Protein AF-A0A7Y2CSC8-F1 (afdb_monomer_lite)

Foldseek 3Di:
DDDDDDDDDDDDDDDDDDDDPDDPPQDFDKDKDFDADPPPRQTDFQDKDWDWDQDVNDTDIDIDTAHPRRIDIDTDRPQPDLDDDPPVDPPQWAKDDWPPAQDEWPPEETDIDIGHVPRPPPQKDKWKAFSVRHTDDLQVADAFHKMWIWIDHPPDIHDIDIYGYDDDHGYHD

Radius of gyration: 23.49 Å; chains: 1; bounding box: 54×59×57 Å

Sequence (173 aa):
MTRTVVRAASYFILLIALAIPSRAQTGDISVRGTVTESSSSSPLARTSVTITRLVNGTPRSTQVLTNDLGQYVLNATTPVAIEDAEATLRDEYWVEPAYPNPFPAGSGTLRLRYGTPGGHRSDAQFEMFDVLGRRVDSDAGLSAGIYFYRVRVGKDVSMARSLVVVGSGPIKV

Structure (mmCIF, N/CA/C/O backbone):
data_AF-A0A7Y2CSC8-F1
#
_entry.id   AF-A0A7Y2CSC8-F1
#
loop_
_atom_site.group_PDB
_atom_site.id
_atom_site.type_symbol
_atom_site.label_atom_id
_atom_site.label_alt_id
_atom_site.label_comp_id
_atom_site.label_asym_id
_atom_site.label_entity_id
_atom_site.label_seq_id
_atom_site.pdbx_PDB_ins_code
_atom_site.Cartn_x
_atom_site.Cartn_y
_atom_site.Cartn_z
_atom_site.occupancy
_atom_site.B_iso_or_equiv
_atom_site.auth_seq_id
_atom_site.auth_comp_id
_atom_site.auth_asym_id
_atom_site.auth_atom_id
_atom_site.pdbx_PDB_model_num
ATOM 1 N N . MET A 1 1 ? 29.087 -38.606 -41.869 1.00 42.97 1 MET A N 1
ATOM 2 C CA . MET A 1 1 ? 28.050 -38.077 -40.954 1.00 42.97 1 MET A CA 1
ATOM 3 C C . MET A 1 1 ? 28.557 -38.240 -39.531 1.00 42.97 1 MET A C 1
ATOM 5 O O . MET A 1 1 ? 28.538 -39.346 -39.011 1.00 42.97 1 MET A O 1
ATOM 9 N N . THR A 1 2 ? 29.079 -37.172 -38.936 1.00 37.50 2 THR A N 1
ATOM 10 C CA . THR A 1 2 ? 29.728 -37.207 -37.617 1.00 37.50 2 THR A CA 1
ATOM 11 C C . THR A 1 2 ? 28.772 -36.563 -36.616 1.00 37.50 2 THR A C 1
ATOM 13 O O . THR A 1 2 ? 28.488 -35.373 -36.722 1.00 37.50 2 THR A O 1
ATOM 16 N N . ARG A 1 3 ? 28.190 -37.352 -35.706 1.00 38.16 3 ARG A N 1
ATOM 17 C CA . ARG A 1 3 ? 27.289 -36.850 -34.656 1.00 38.16 3 ARG A CA 1
ATOM 18 C C . ARG A 1 3 ? 28.114 -36.430 -33.441 1.00 38.16 3 ARG A C 1
ATOM 20 O O . ARG A 1 3 ? 28.647 -37.282 -32.738 1.00 38.16 3 ARG A O 1
ATOM 27 N N . THR A 1 4 ? 28.190 -35.127 -33.192 1.00 45.09 4 THR A N 1
ATOM 28 C CA . THR A 1 4 ? 28.763 -34.552 -31.969 1.00 45.09 4 THR A CA 1
ATOM 29 C C . THR A 1 4 ? 27.720 -34.608 -30.855 1.00 45.09 4 THR A C 1
ATOM 31 O O . THR A 1 4 ? 26.647 -34.022 -30.978 1.00 45.09 4 THR A O 1
ATOM 34 N N . VAL A 1 5 ? 28.019 -35.326 -29.773 1.00 48.06 5 VAL A N 1
ATOM 35 C CA . VAL A 1 5 ? 27.183 -35.379 -28.566 1.00 48.06 5 VAL A CA 1
ATOM 36 C C . VAL A 1 5 ? 27.699 -34.326 -27.588 1.00 48.06 5 VAL A C 1
ATOM 38 O O . VAL A 1 5 ? 28.788 -34.475 -27.038 1.00 48.06 5 VAL A O 1
ATOM 41 N N . VAL A 1 6 ? 26.927 -33.261 -27.369 1.00 47.28 6 VAL A N 1
ATOM 42 C CA . VAL A 1 6 ? 27.210 -32.252 -26.337 1.00 47.28 6 VAL A CA 1
ATOM 43 C C . VAL A 1 6 ? 26.601 -32.740 -25.023 1.00 47.28 6 VAL A C 1
ATOM 45 O O . VAL A 1 6 ? 25.386 -32.890 -24.916 1.00 47.28 6 VAL A O 1
ATOM 48 N N . ARG A 1 7 ? 27.440 -33.030 -24.023 1.00 48.94 7 ARG A N 1
ATOM 49 C CA . ARG A 1 7 ? 26.994 -33.340 -22.657 1.00 48.94 7 ARG A CA 1
ATOM 50 C C . ARG A 1 7 ? 26.913 -32.037 -21.860 1.00 48.94 7 ARG A C 1
ATOM 52 O O . ARG A 1 7 ? 27.933 -31.384 -21.668 1.00 48.94 7 ARG A O 1
ATOM 59 N N . ALA A 1 8 ? 25.719 -31.670 -21.402 1.00 47.88 8 ALA A N 1
ATOM 60 C CA . ALA A 1 8 ? 25.531 -30.570 -20.461 1.00 47.88 8 ALA A CA 1
ATOM 61 C C . ALA A 1 8 ? 25.946 -31.029 -19.054 1.00 47.88 8 ALA A C 1
ATOM 63 O O . ALA A 1 8 ? 25.414 -32.011 -18.536 1.00 47.88 8 ALA A O 1
ATOM 64 N N . ALA A 1 9 ? 26.914 -30.342 -18.450 1.00 43.41 9 ALA A N 1
ATOM 65 C CA . ALA A 1 9 ? 27.291 -30.549 -17.059 1.00 43.41 9 ALA A CA 1
ATOM 66 C C . ALA A 1 9 ? 26.331 -29.758 -16.158 1.00 43.41 9 ALA A C 1
ATOM 68 O O . ALA A 1 9 ? 26.325 -28.528 -16.171 1.00 43.41 9 ALA A O 1
ATOM 69 N N . SER A 1 10 ? 25.497 -30.459 -15.391 1.00 47.56 10 SER A N 1
ATOM 70 C CA . SER A 1 10 ? 24.685 -29.860 -14.331 1.00 47.56 10 SER A CA 1
ATOM 71 C C . SER A 1 10 ? 25.556 -29.651 -13.093 1.00 47.56 10 SER A C 1
ATOM 73 O O . SER A 1 10 ? 25.997 -30.619 -12.477 1.00 47.56 10 SER A O 1
ATOM 75 N N . TYR A 1 11 ? 25.810 -28.396 -12.728 1.00 45.97 11 TYR A N 1
ATOM 76 C CA . TYR A 1 11 ? 26.517 -28.047 -11.496 1.00 45.97 11 TYR A CA 1
ATOM 77 C C . TYR A 1 11 ? 25.513 -27.776 -10.374 1.00 45.97 11 TYR A C 1
ATOM 79 O O . TYR A 1 11 ? 24.657 -26.902 -10.488 1.00 45.97 11 TYR A O 1
ATOM 87 N N . PHE A 1 12 ? 25.627 -28.540 -9.289 1.00 41.06 12 PHE A N 1
ATOM 88 C CA . PHE A 1 12 ? 24.859 -28.367 -8.060 1.00 41.06 12 PHE A CA 1
ATOM 89 C C . PHE A 1 12 ? 25.711 -27.562 -7.071 1.00 41.06 12 PHE A C 1
ATOM 91 O O . PHE A 1 12 ? 26.728 -28.056 -6.585 1.00 41.06 12 PHE A O 1
ATOM 98 N N . ILE A 1 13 ? 25.339 -26.308 -6.808 1.00 49.97 13 ILE A N 1
ATOM 99 C CA . ILE A 1 13 ? 26.007 -25.463 -5.808 1.00 49.97 13 ILE A CA 1
ATOM 100 C C . ILE A 1 13 ? 25.272 -25.643 -4.477 1.00 49.97 13 ILE A C 1
ATOM 102 O O . ILE A 1 13 ? 24.122 -25.230 -4.337 1.00 49.97 13 ILE A O 1
ATOM 106 N N . LEU A 1 14 ? 25.939 -26.265 -3.503 1.00 36.03 14 LEU A N 1
ATOM 107 C CA . LEU A 1 14 ? 25.450 -26.406 -2.131 1.00 36.03 14 LEU A CA 1
ATOM 108 C C . LEU A 1 14 ? 25.886 -25.184 -1.304 1.00 36.03 14 LEU A C 1
ATOM 110 O O . LEU A 1 14 ? 27.065 -25.026 -0.997 1.00 36.03 14 LEU A O 1
ATOM 114 N N . LEU A 1 15 ? 24.933 -24.326 -0.937 1.00 39.03 15 LEU A N 1
ATOM 115 C CA . LEU A 1 15 ? 25.128 -23.202 -0.015 1.00 39.03 15 LEU A CA 1
ATOM 116 C C . LEU A 1 15 ? 24.739 -23.636 1.405 1.00 39.03 15 LEU A C 1
ATOM 118 O O . LEU A 1 15 ? 23.561 -23.822 1.701 1.00 39.03 15 LEU A O 1
ATOM 122 N N . ILE A 1 16 ? 25.728 -23.803 2.287 1.00 41.78 16 ILE A N 1
ATOM 123 C CA . ILE A 1 16 ? 25.506 -24.070 3.716 1.00 41.78 16 ILE A CA 1
ATOM 124 C C . ILE A 1 16 ? 25.357 -22.721 4.430 1.00 41.78 16 ILE A C 1
ATOM 126 O O . ILE A 1 16 ? 26.338 -22.005 4.625 1.00 41.78 16 ILE A O 1
ATOM 130 N N . ALA A 1 17 ? 24.128 -22.361 4.803 1.00 40.25 17 ALA A N 1
ATOM 131 C CA . ALA A 1 17 ? 23.844 -21.170 5.599 1.00 40.25 17 ALA A CA 1
ATOM 132 C C . ALA A 1 17 ? 23.919 -21.505 7.100 1.00 40.25 17 ALA A C 1
ATOM 134 O O . ALA A 1 17 ? 23.110 -22.274 7.617 1.00 40.25 17 ALA A O 1
ATOM 135 N N . LEU A 1 18 ? 24.896 -20.927 7.803 1.00 43.03 18 LEU A N 1
ATOM 136 C CA . LEU A 1 18 ? 24.983 -20.956 9.265 1.00 43.03 18 LEU A CA 1
ATOM 137 C C . LEU A 1 18 ? 23.859 -20.089 9.855 1.00 43.03 18 LEU A C 1
ATOM 139 O O . LEU A 1 18 ? 23.800 -18.887 9.599 1.00 43.03 18 LEU A O 1
ATOM 143 N N . ALA A 1 19 ? 22.968 -20.699 10.638 1.00 37.31 19 ALA A N 1
ATOM 144 C CA . ALA A 1 19 ? 21.866 -20.007 11.299 1.00 37.31 19 ALA A CA 1
ATOM 145 C C . ALA A 1 19 ? 22.385 -19.202 12.502 1.00 37.31 19 ALA A C 1
ATOM 147 O O . ALA A 1 19 ? 22.612 -19.738 13.585 1.00 37.31 19 ALA A O 1
ATOM 148 N N . ILE A 1 20 ? 22.587 -17.902 12.304 1.00 48.91 20 ILE A N 1
ATOM 149 C CA . ILE A 1 20 ? 22.831 -16.942 13.385 1.00 48.91 20 ILE A CA 1
ATOM 150 C C . ILE A 1 20 ? 21.453 -16.488 13.897 1.00 48.91 20 ILE A C 1
ATOM 152 O O . ILE A 1 20 ? 20.598 -16.178 13.064 1.00 48.91 20 ILE A O 1
ATOM 156 N N . PRO A 1 21 ? 21.195 -16.429 15.220 1.00 37.81 21 PRO A N 1
ATOM 157 C CA . PRO A 1 21 ? 19.938 -15.909 15.751 1.00 37.81 21 PRO A CA 1
ATOM 158 C C . PRO A 1 21 ? 19.788 -14.435 15.361 1.00 37.81 21 PRO A C 1
ATOM 160 O O . PRO A 1 21 ? 20.409 -13.538 15.933 1.00 37.81 21 PRO A O 1
ATOM 163 N N . SER A 1 22 ? 18.979 -14.188 14.338 1.00 40.47 22 SER A N 1
ATOM 164 C CA . SER A 1 22 ? 18.696 -12.861 13.817 1.00 40.47 22 SER A CA 1
ATOM 165 C C . SER A 1 22 ? 17.718 -12.146 14.743 1.00 40.47 22 SER A C 1
ATOM 167 O O . SER A 1 22 ? 16.550 -12.518 14.844 1.00 40.47 22 SER A O 1
ATOM 169 N N . ARG A 1 23 ? 18.188 -11.073 15.389 1.00 40.62 23 ARG A N 1
ATOM 170 C CA . ARG A 1 23 ? 17.300 -9.988 15.822 1.00 40.62 23 ARG A CA 1
ATOM 171 C C . ARG A 1 23 ? 16.498 -9.534 14.603 1.00 40.62 23 ARG A C 1
ATOM 173 O O . ARG A 1 23 ? 17.072 -9.450 13.519 1.00 40.62 23 ARG A O 1
ATOM 180 N N . ALA A 1 24 ? 15.209 -9.248 14.778 1.00 42.69 24 ALA A N 1
ATOM 181 C CA . ALA A 1 24 ? 14.345 -8.707 13.733 1.00 42.69 24 ALA A CA 1
ATOM 182 C C . ALA A 1 24 ? 14.872 -7.330 13.286 1.00 42.69 24 ALA A C 1
ATOM 184 O O . ALA A 1 24 ? 14.479 -6.287 13.797 1.00 42.69 24 ALA A O 1
ATOM 185 N N . GLN A 1 25 ? 15.858 -7.330 12.391 1.00 47.00 25 GLN A N 1
ATOM 186 C CA . GLN A 1 25 ? 16.342 -6.141 11.719 1.00 47.00 25 GLN A CA 1
ATOM 187 C C . GLN A 1 25 ? 15.355 -5.838 10.602 1.00 47.00 25 GLN A C 1
ATOM 189 O O . GLN A 1 25 ? 15.372 -6.466 9.544 1.00 47.00 25 GLN A O 1
ATOM 194 N N . THR A 1 26 ? 14.502 -4.848 10.843 1.00 54.38 26 THR A N 1
ATOM 195 C CA . THR A 1 26 ? 13.757 -4.147 9.799 1.00 54.38 26 THR A CA 1
ATOM 196 C C . THR A 1 26 ? 14.762 -3.335 8.984 1.00 54.38 26 THR A C 1
ATOM 198 O O . THR A 1 26 ? 14.958 -2.144 9.203 1.00 54.38 26 THR A O 1
ATOM 201 N N . GLY A 1 27 ? 15.506 -4.018 8.119 1.00 58.22 27 GLY A N 1
ATOM 202 C CA . GLY A 1 27 ? 16.447 -3.405 7.195 1.00 58.22 27 GLY A CA 1
ATOM 203 C C . GLY A 1 27 ? 15.810 -3.266 5.822 1.00 58.22 27 GLY A C 1
ATOM 204 O O . GLY A 1 27 ? 15.166 -4.199 5.333 1.00 58.22 27 GLY A O 1
ATOM 205 N N . ASP A 1 28 ? 16.014 -2.119 5.183 1.00 73.44 28 ASP A N 1
ATOM 206 C CA . ASP A 1 28 ? 15.883 -2.035 3.735 1.00 73.44 28 ASP A CA 1
ATOM 207 C C . ASP A 1 28 ? 16.897 -2.991 3.104 1.00 73.44 28 ASP A C 1
ATOM 209 O O . ASP A 1 28 ? 18.103 -2.892 3.342 1.00 73.44 28 ASP A O 1
ATOM 213 N N . ILE A 1 29 ? 16.415 -3.939 2.301 1.00 81.38 29 ILE A N 1
ATOM 214 C CA . ILE A 1 29 ? 17.292 -4.847 1.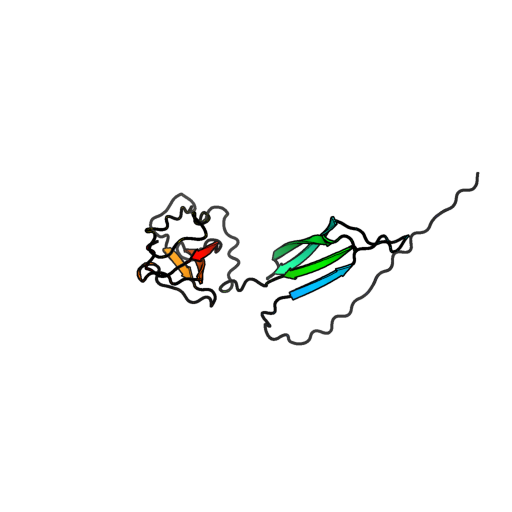564 1.00 81.38 29 ILE A CA 1
ATOM 215 C C . ILE A 1 29 ? 17.553 -4.211 0.200 1.00 81.38 29 ILE A C 1
ATOM 217 O O . ILE A 1 29 ? 16.641 -4.092 -0.615 1.00 81.38 29 ILE A O 1
ATOM 221 N N . SER A 1 30 ? 18.797 -3.815 -0.068 1.00 86.81 30 SER A N 1
ATOM 222 C CA . SER A 1 30 ? 19.229 -3.373 -1.400 1.00 86.81 30 SER A CA 1
ATOM 223 C C . SER A 1 30 ? 19.984 -4.511 -2.086 1.00 86.81 30 SER A C 1
ATOM 225 O O . SER A 1 30 ? 21.063 -4.898 -1.641 1.00 86.81 30 SER A O 1
ATOM 227 N N . VAL A 1 31 ? 19.423 -5.056 -3.167 1.00 90.69 31 VAL A N 1
ATOM 228 C CA . VAL A 1 31 ? 20.073 -6.061 -4.020 1.00 90.69 31 VAL A CA 1
ATOM 229 C C . VAL A 1 31 ? 20.602 -5.368 -5.266 1.00 90.69 31 VAL A C 1
ATOM 231 O O . VAL A 1 31 ? 19.872 -4.640 -5.937 1.00 90.69 31 VAL A O 1
ATOM 234 N N . ARG A 1 32 ? 21.878 -5.583 -5.581 1.00 96.00 32 ARG A N 1
ATOM 235 C CA . ARG A 1 32 ? 22.548 -4.967 -6.731 1.00 96.00 32 ARG A CA 1
ATOM 236 C C . ARG A 1 32 ? 23.264 -6.033 -7.537 1.00 96.00 32 ARG A C 1
ATOM 238 O O . ARG A 1 32 ? 23.815 -6.967 -6.961 1.00 96.00 32 ARG A O 1
ATOM 245 N N . GLY A 1 33 ? 23.296 -5.866 -8.850 1.00 95.94 33 GLY A N 1
ATOM 246 C CA . GLY A 1 33 ? 24.034 -6.771 -9.717 1.00 95.94 3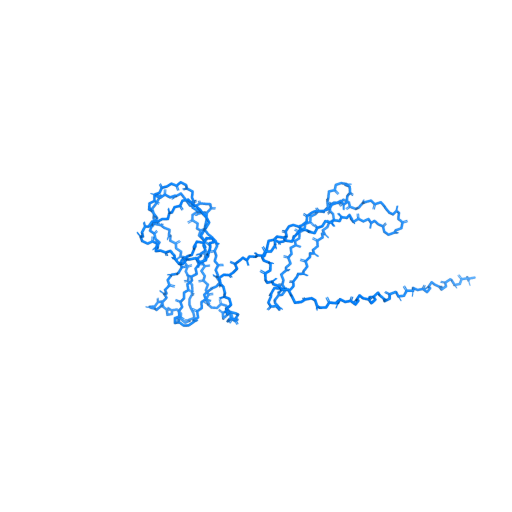3 GLY A CA 1
ATOM 247 C C . GLY A 1 33 ? 24.077 -6.301 -11.160 1.00 95.94 33 GLY A C 1
ATOM 248 O O . GLY A 1 33 ? 23.557 -5.238 -11.498 1.00 95.94 33 GLY A O 1
ATOM 249 N N . THR A 1 34 ? 24.688 -7.131 -11.999 1.00 97.50 34 THR A N 1
ATOM 250 C CA . THR A 1 34 ? 24.775 -6.940 -13.446 1.00 97.50 34 THR A 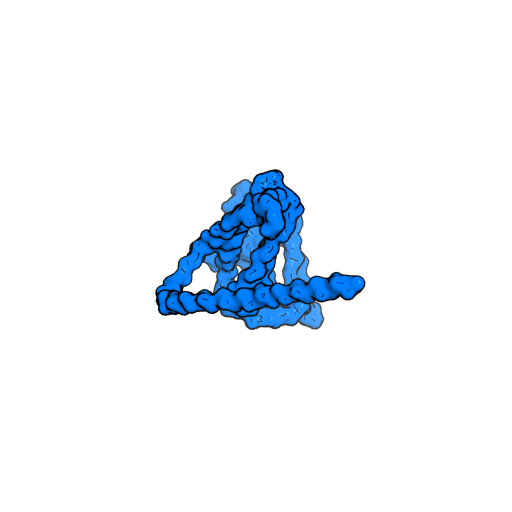CA 1
ATOM 251 C C . THR A 1 34 ? 24.292 -8.209 -14.132 1.00 97.50 34 THR A C 1
ATOM 253 O O . THR A 1 34 ? 24.658 -9.308 -13.718 1.00 97.50 34 THR A O 1
ATOM 256 N N . VAL A 1 35 ? 23.469 -8.065 -15.165 1.00 96.31 35 VAL A N 1
ATOM 257 C CA . VAL A 1 35 ? 23.024 -9.165 -16.020 1.00 96.31 35 VAL A CA 1
ATOM 258 C C . VAL A 1 35 ? 23.874 -9.161 -17.283 1.00 96.31 35 VAL A C 1
ATOM 260 O O . VAL A 1 35 ? 23.929 -8.155 -17.991 1.00 96.31 35 VAL A O 1
ATOM 263 N N . THR A 1 36 ? 24.537 -10.280 -17.562 1.00 97.50 36 THR A N 1
ATOM 264 C CA . THR A 1 36 ? 25.373 -10.472 -18.750 1.00 97.50 36 THR A CA 1
ATOM 265 C C . THR A 1 36 ? 24.962 -11.728 -19.511 1.00 97.50 36 THR A C 1
ATOM 267 O O . THR A 1 36 ? 24.376 -12.657 -18.955 1.00 97.50 36 THR A O 1
ATOM 270 N N . GLU A 1 37 ? 25.269 -11.758 -20.803 1.00 96.94 37 GLU A N 1
ATOM 271 C CA . GLU A 1 37 ? 25.134 -12.950 -21.630 1.00 96.94 37 GLU A CA 1
ATOM 272 C C . GLU A 1 37 ? 26.254 -13.955 -21.313 1.00 96.94 37 GLU A C 1
ATOM 274 O O . GLU A 1 37 ? 27.429 -13.595 -21.215 1.00 96.94 37 GLU A O 1
ATOM 279 N N . SER A 1 38 ? 25.906 -15.237 -21.181 1.00 95.12 38 SER A N 1
ATOM 280 C CA . SER A 1 38 ? 26.835 -16.274 -20.714 1.00 95.12 38 SER A CA 1
ATOM 281 C C . SER A 1 38 ? 28.011 -16.540 -21.658 1.00 95.12 38 SER A C 1
ATOM 283 O O . SER A 1 38 ? 29.079 -16.933 -21.202 1.00 95.12 38 SER A O 1
ATOM 285 N N . SER A 1 39 ? 27.824 -16.369 -22.970 1.00 95.50 39 SER A N 1
ATOM 286 C CA . SER A 1 39 ? 28.845 -16.654 -23.989 1.00 95.50 39 SER A CA 1
ATOM 287 C C . SER A 1 39 ? 29.831 -15.508 -24.190 1.00 95.50 39 SER A C 1
ATOM 289 O O . SER A 1 39 ? 31.002 -15.751 -24.463 1.00 95.50 39 SER A O 1
ATOM 291 N N . SER A 1 40 ? 29.356 -14.268 -24.087 1.00 96.12 40 SER A N 1
ATOM 292 C CA . SER A 1 40 ? 30.114 -13.071 -24.467 1.00 96.12 40 SER A CA 1
ATOM 293 C C . SER A 1 40 ? 30.519 -12.206 -23.275 1.00 96.12 40 SER A C 1
ATOM 295 O O . SER A 1 40 ? 31.317 -11.287 -23.437 1.00 96.12 40 SER A O 1
ATOM 297 N N . SER A 1 41 ? 29.951 -12.455 -22.088 1.00 95.69 41 SER A N 1
ATOM 298 C CA . SER A 1 41 ? 30.005 -11.542 -20.936 1.00 95.69 41 SER A CA 1
ATOM 299 C C . SER A 1 41 ? 29.509 -10.120 -21.242 1.00 95.69 41 SER A C 1
ATOM 301 O O . SER A 1 41 ? 29.746 -9.204 -20.455 1.00 95.69 41 SER A O 1
ATOM 303 N N . SER A 1 42 ? 28.807 -9.919 -22.362 1.00 96.81 42 SER A N 1
ATOM 304 C CA . SER A 1 42 ? 28.256 -8.617 -22.731 1.00 96.81 42 SER A CA 1
ATOM 305 C C . SER A 1 42 ? 27.047 -8.289 -21.851 1.00 96.81 42 SER A C 1
ATOM 307 O O . SER A 1 42 ? 26.243 -9.183 -21.571 1.00 96.81 42 SER A O 1
ATOM 309 N N . PRO A 1 43 ? 26.897 -7.038 -21.384 1.00 97.38 43 PRO A N 1
ATOM 310 C CA . PRO A 1 43 ? 25.777 -6.651 -20.538 1.00 97.38 43 PRO A CA 1
ATOM 311 C C . PRO A 1 43 ? 24.453 -6.692 -21.302 1.00 97.38 43 PRO A C 1
ATOM 313 O O . PRO A 1 43 ? 24.369 -6.285 -22.459 1.00 97.38 43 PRO A O 1
ATOM 316 N N . LEU A 1 44 ? 23.401 -7.152 -20.627 1.00 94.06 44 LEU A N 1
ATOM 317 C CA . LEU A 1 44 ? 22.051 -7.204 -21.173 1.00 94.06 44 LEU A CA 1
ATOM 318 C C . LEU A 1 44 ? 21.235 -6.019 -20.656 1.00 94.06 44 LEU A C 1
ATOM 320 O O . LEU A 1 44 ? 20.807 -5.992 -19.500 1.00 94.06 44 LEU A O 1
ATOM 324 N N . ALA A 1 45 ? 21.022 -5.033 -21.525 1.00 95.25 45 ALA A N 1
ATOM 325 C CA . ALA A 1 45 ? 20.229 -3.846 -21.230 1.00 95.25 45 ALA A CA 1
ATOM 326 C C . ALA A 1 45 ? 18.723 -4.135 -21.221 1.00 95.25 45 ALA A C 1
ATOM 328 O O . ALA A 1 45 ? 18.252 -5.047 -21.904 1.00 95.25 45 ALA A O 1
ATOM 329 N N . ARG A 1 46 ? 17.957 -3.339 -20.459 1.00 90.19 46 ARG A N 1
ATOM 330 C CA . ARG A 1 46 ? 16.481 -3.389 -20.387 1.00 90.19 46 ARG A CA 1
ATOM 331 C C . ARG A 1 46 ? 15.914 -4.781 -20.088 1.00 90.19 46 ARG A C 1
ATOM 333 O O . ARG A 1 46 ? 14.777 -5.091 -20.434 1.00 90.19 46 ARG A O 1
ATOM 340 N N . THR A 1 47 ? 16.707 -5.621 -19.437 1.00 92.00 47 THR A N 1
ATOM 341 C CA . THR A 1 47 ? 16.327 -6.976 -19.056 1.00 92.00 47 THR A CA 1
ATOM 342 C C . THR A 1 47 ? 15.602 -6.932 -17.726 1.00 92.00 47 THR A C 1
ATOM 344 O O . THR A 1 47 ? 15.996 -6.206 -16.813 1.00 92.00 47 THR A O 1
ATOM 347 N N . SER A 1 48 ? 14.526 -7.706 -17.614 1.00 90.62 48 SER A N 1
ATOM 348 C CA . SER A 1 48 ? 13.763 -7.780 -16.379 1.00 90.62 48 SER A CA 1
ATOM 349 C C . SER A 1 48 ? 14.425 -8.700 -15.361 1.00 90.62 48 SER A C 1
ATOM 351 O O . SER A 1 48 ? 14.669 -9.873 -15.632 1.00 90.62 48 SER A O 1
ATOM 353 N N . VAL A 1 49 ? 14.654 -8.167 -14.165 1.00 89.56 49 VAL A N 1
ATOM 354 C CA . VAL A 1 49 ? 15.085 -8.915 -12.987 1.00 89.56 49 VAL A CA 1
ATOM 355 C C . VAL A 1 49 ? 13.921 -8.942 -12.008 1.00 89.56 49 VAL A C 1
ATOM 357 O O . VAL A 1 49 ? 13.468 -7.895 -11.546 1.00 89.56 49 VAL A O 1
ATOM 360 N N . THR A 1 50 ? 13.429 -10.141 -11.701 1.00 89.50 50 THR A N 1
ATOM 361 C CA . THR A 1 50 ? 12.379 -10.351 -10.699 1.00 89.50 50 THR A CA 1
ATOM 362 C C . THR A 1 50 ? 12.979 -11.056 -9.497 1.00 89.50 50 THR A C 1
ATOM 364 O O . THR A 1 50 ? 13.541 -12.140 -9.629 1.00 89.50 50 THR A O 1
ATOM 367 N N . ILE A 1 51 ? 12.846 -10.449 -8.321 1.00 85.25 51 ILE A N 1
ATOM 368 C CA . ILE A 1 51 ? 13.237 -11.062 -7.055 1.00 85.25 51 ILE A CA 1
ATOM 369 C C . ILE A 1 51 ? 11.970 -11.451 -6.321 1.00 85.25 51 ILE A C 1
ATOM 371 O O . ILE A 1 51 ? 11.168 -10.588 -5.967 1.00 85.25 51 ILE A O 1
ATOM 375 N N . THR A 1 52 ? 11.816 -12.748 -6.076 1.00 85.88 52 THR A N 1
ATOM 376 C CA . THR A 1 52 ? 10.753 -13.288 -5.232 1.00 85.88 52 THR A CA 1
ATOM 377 C C . THR A 1 52 ? 11.334 -13.600 -3.865 1.00 85.88 52 THR A C 1
ATOM 379 O O . THR A 1 52 ? 12.251 -14.409 -3.744 1.00 85.88 52 THR A O 1
ATOM 382 N N . ARG A 1 53 ? 10.795 -12.961 -2.831 1.00 80.69 53 ARG A N 1
ATOM 383 C CA . ARG A 1 53 ? 11.109 -13.257 -1.433 1.00 80.69 53 ARG A CA 1
ATOM 384 C C . ARG A 1 53 ? 9.897 -13.858 -0.744 1.00 80.69 53 ARG A C 1
ATOM 386 O O . ARG A 1 53 ? 8.767 -13.534 -1.096 1.00 80.69 53 ARG A O 1
ATOM 393 N N . LEU A 1 54 ? 10.133 -14.682 0.265 1.00 77.94 54 LEU A N 1
ATOM 394 C CA . LEU A 1 54 ? 9.083 -15.111 1.180 1.00 77.94 54 LEU A CA 1
ATOM 395 C C . LEU A 1 54 ? 9.003 -14.092 2.316 1.00 77.94 54 LEU A C 1
ATOM 397 O O . LEU A 1 54 ? 9.993 -13.852 3.002 1.00 77.94 54 LEU A O 1
ATOM 401 N N . VAL A 1 55 ? 7.838 -13.478 2.493 1.00 74.69 55 VAL A N 1
ATOM 402 C CA . VAL A 1 55 ? 7.521 -12.657 3.665 1.00 74.69 55 VAL A CA 1
ATOM 403 C C . VAL A 1 55 ? 6.452 -13.420 4.424 1.00 74.69 55 VAL A C 1
ATOM 405 O O . VAL A 1 55 ? 5.362 -13.608 3.893 1.00 74.69 55 VAL A O 1
ATOM 408 N N . ASN A 1 56 ? 6.793 -13.919 5.613 1.00 71.56 56 ASN A N 1
ATOM 409 C CA . ASN A 1 56 ? 5.921 -14.773 6.427 1.00 71.56 56 ASN A CA 1
ATOM 410 C C . ASN A 1 56 ? 5.376 -15.995 5.660 1.00 71.56 56 ASN A C 1
ATOM 412 O O . ASN A 1 56 ? 4.221 -16.359 5.791 1.00 71.56 56 ASN A O 1
ATOM 416 N N . GLY A 1 57 ? 6.198 -16.622 4.811 1.00 74.25 57 GLY A N 1
ATOM 417 C CA . GLY A 1 57 ? 5.779 -17.776 3.999 1.00 74.25 57 GLY A CA 1
ATOM 418 C C . GLY A 1 57 ? 5.010 -17.423 2.719 1.00 74.25 57 GLY A C 1
ATOM 419 O O . GLY A 1 57 ? 4.928 -18.258 1.821 1.00 74.25 57 GLY A O 1
ATOM 420 N N . THR A 1 58 ? 4.552 -16.179 2.561 1.00 66.44 58 THR A N 1
ATOM 421 C CA . THR A 1 58 ? 3.896 -15.706 1.337 1.00 66.44 58 THR A CA 1
ATOM 422 C C . THR A 1 58 ? 4.921 -15.145 0.335 1.00 66.44 58 THR A C 1
ATOM 424 O O . THR A 1 58 ? 5.708 -14.254 0.684 1.00 66.44 58 THR A O 1
ATOM 427 N N . PRO A 1 59 ? 4.929 -15.599 -0.935 1.00 80.38 59 PRO A N 1
ATOM 428 C CA . PRO A 1 59 ? 5.816 -15.054 -1.956 1.00 80.38 59 PRO A CA 1
ATOM 429 C C . PRO A 1 59 ? 5.426 -13.619 -2.330 1.00 80.38 59 PRO A C 1
ATOM 431 O O . PRO A 1 59 ? 4.276 -13.309 -2.639 1.00 80.38 59 PRO A O 1
ATOM 434 N N . ARG A 1 60 ? 6.415 -12.727 -2.335 1.00 78.50 60 ARG A N 1
ATOM 435 C CA . ARG A 1 60 ? 6.314 -11.342 -2.797 1.00 78.50 60 ARG A CA 1
ATOM 436 C C . ARG A 1 60 ? 7.396 -11.091 -3.829 1.00 78.50 60 ARG A C 1
ATOM 438 O O . ARG A 1 60 ? 8.574 -11.307 -3.545 1.00 78.50 60 ARG A O 1
ATOM 445 N N . SER A 1 61 ? 6.993 -10.610 -4.997 1.00 83.56 61 SER A N 1
ATOM 446 C CA . SER A 1 61 ? 7.904 -10.337 -6.103 1.00 83.56 61 SER A CA 1
ATOM 447 C C . SER A 1 61 ? 8.063 -8.839 -6.323 1.00 83.56 61 SER A C 1
ATOM 449 O O . SER A 1 61 ? 7.080 -8.100 -6.339 1.00 83.56 61 SER A O 1
ATOM 451 N N . THR A 1 62 ? 9.302 -8.409 -6.530 1.00 83.69 62 THR A N 1
ATOM 452 C CA . THR A 1 62 ? 9.640 -7.061 -6.989 1.00 83.69 62 THR A CA 1
ATOM 453 C C . THR A 1 62 ? 10.392 -7.184 -8.305 1.00 83.69 62 THR A C 1
ATOM 455 O O . THR A 1 62 ? 11.248 -8.057 -8.450 1.00 83.69 62 THR A O 1
ATOM 458 N N . GLN A 1 63 ? 10.072 -6.314 -9.259 1.00 87.19 63 GLN A N 1
ATOM 459 C CA . GLN A 1 63 ? 10.649 -6.318 -10.598 1.00 87.19 63 GLN A CA 1
ATOM 460 C C . GLN A 1 63 ? 11.418 -5.018 -10.846 1.00 87.19 63 GLN A C 1
ATOM 462 O O . GLN A 1 63 ? 10.963 -3.941 -10.467 1.00 87.19 63 GLN A O 1
ATOM 467 N N . VAL A 1 64 ? 12.572 -5.118 -11.500 1.00 91.88 64 VAL A N 1
ATOM 468 C CA . VAL A 1 64 ? 13.371 -3.977 -11.964 1.00 91.88 64 VAL A CA 1
ATOM 469 C C . VAL A 1 64 ? 13.911 -4.261 -13.365 1.00 91.88 64 VAL A C 1
ATOM 471 O O . VAL A 1 64 ? 14.024 -5.421 -13.767 1.00 91.88 64 VAL A O 1
ATOM 474 N N . LEU A 1 65 ? 14.222 -3.211 -14.123 1.00 90.31 65 LEU A N 1
ATOM 475 C CA . LEU A 1 65 ? 14.901 -3.318 -15.413 1.00 90.31 65 LEU A CA 1
ATOM 476 C C . LEU A 1 65 ? 16.378 -2.954 -15.266 1.00 90.31 65 LEU A C 1
ATOM 478 O O . LEU A 1 65 ? 16.723 -2.039 -14.516 1.00 90.31 65 LEU A O 1
ATOM 482 N N . THR A 1 66 ? 17.243 -3.645 -16.002 1.00 93.19 66 THR A N 1
ATOM 483 C CA . THR A 1 66 ? 18.655 -3.275 -16.107 1.00 93.19 66 THR A CA 1
ATOM 484 C C . THR A 1 66 ? 18.854 -2.011 -16.950 1.00 93.19 66 THR A C 1
ATOM 486 O O . THR A 1 66 ? 18.106 -1.754 -17.898 1.00 93.19 66 THR A O 1
ATOM 489 N N . ASN A 1 67 ? 19.882 -1.223 -16.625 1.00 95.56 67 ASN A N 1
ATOM 490 C CA . ASN A 1 67 ? 20.325 -0.087 -17.442 1.00 95.56 67 ASN A CA 1
ATOM 491 C C . ASN A 1 67 ? 21.125 -0.549 -18.679 1.00 95.56 67 ASN A C 1
ATOM 493 O O . ASN A 1 67 ? 21.305 -1.746 -18.899 1.00 95.56 67 ASN A O 1
ATOM 497 N N . ASP A 1 68 ? 21.648 0.391 -19.470 1.00 97.38 68 ASP A N 1
ATOM 498 C CA . ASP A 1 68 ? 22.419 0.085 -20.688 1.00 97.38 68 ASP A CA 1
ATOM 499 C C . ASP A 1 68 ? 23.747 -0.653 -20.418 1.00 97.38 68 ASP A C 1
ATOM 501 O O . ASP A 1 68 ? 24.307 -1.280 -21.313 1.00 97.38 68 ASP A O 1
ATOM 505 N N . LEU A 1 69 ? 24.225 -0.639 -19.169 1.00 97.75 69 LEU A N 1
ATOM 506 C CA . LEU A 1 69 ? 25.381 -1.408 -18.697 1.00 97.75 69 LEU A CA 1
ATOM 507 C C . LEU A 1 69 ? 24.977 -2.755 -18.074 1.00 97.75 69 LEU A C 1
ATOM 509 O O . LEU A 1 69 ? 25.802 -3.415 -17.444 1.00 97.75 69 LEU A O 1
ATOM 513 N N . GLY A 1 70 ? 23.712 -3.164 -18.199 1.00 94.94 70 GLY A N 1
ATOM 514 C CA . GLY A 1 70 ? 23.188 -4.400 -17.620 1.00 94.94 70 GLY A CA 1
ATOM 515 C C . GLY A 1 70 ? 23.031 -4.362 -16.098 1.00 94.94 70 GLY A C 1
ATOM 516 O O . GLY A 1 70 ? 22.715 -5.382 -15.493 1.00 94.94 70 GLY A O 1
ATOM 517 N N . GLN A 1 71 ? 23.241 -3.214 -15.454 1.00 97.06 71 GLN A N 1
ATOM 518 C CA . GLN A 1 71 ? 23.216 -3.080 -13.999 1.00 97.06 71 GLN A CA 1
ATOM 519 C C . GLN A 1 71 ? 21.797 -2.857 -13.482 1.00 97.06 71 GLN A C 1
ATOM 521 O O . GLN A 1 71 ? 20.992 -2.179 -14.122 1.00 97.06 71 GLN A O 1
ATOM 526 N N . TYR A 1 72 ? 21.515 -3.363 -12.285 1.00 95.31 72 TYR A N 1
ATOM 527 C CA . TYR A 1 72 ? 20.267 -3.116 -11.572 1.00 95.31 72 TYR A CA 1
ATOM 528 C C . TYR A 1 72 ? 20.510 -2.828 -10.087 1.00 95.31 72 TYR A C 1
ATOM 530 O O . TYR A 1 72 ? 21.473 -3.303 -9.480 1.00 95.31 72 TYR A O 1
ATOM 538 N N . VAL A 1 73 ? 19.588 -2.066 -9.498 1.00 93.31 73 VAL A N 1
ATOM 539 C CA . VAL A 1 73 ? 19.472 -1.856 -8.053 1.00 93.31 73 VAL A CA 1
ATOM 540 C C . VAL A 1 73 ? 18.011 -2.063 -7.684 1.00 93.31 73 VAL A C 1
ATOM 542 O O . VAL A 1 73 ? 17.139 -1.338 -8.158 1.00 93.31 73 VAL A O 1
ATOM 545 N N . LEU A 1 74 ? 17.742 -3.058 -6.847 1.00 88.50 74 LEU A N 1
ATOM 546 C CA . LEU A 1 74 ? 16.417 -3.358 -6.330 1.00 88.50 74 LEU A CA 1
ATOM 547 C C . LEU A 1 74 ? 16.404 -3.072 -4.834 1.00 88.50 74 LEU A C 1
ATOM 549 O O . LEU A 1 74 ? 17.115 -3.717 -4.068 1.00 88.50 74 LEU A O 1
ATOM 553 N N . ASN A 1 75 ? 15.575 -2.120 -4.421 1.00 84.50 75 ASN A N 1
ATOM 554 C CA . ASN A 1 75 ? 15.344 -1.832 -3.012 1.00 84.50 75 ASN A CA 1
ATOM 555 C C 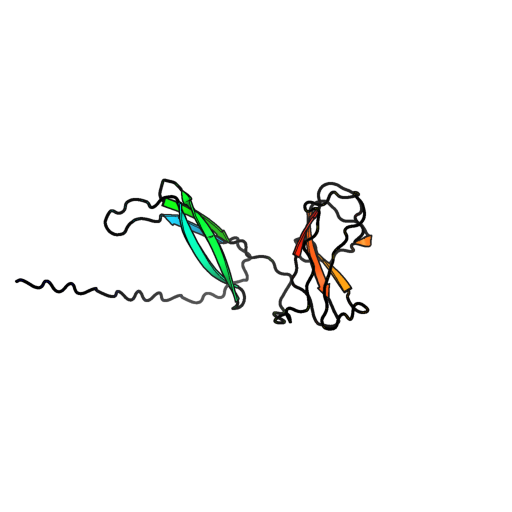. ASN A 1 75 ? 14.049 -2.529 -2.593 1.00 84.50 75 ASN A C 1
ATOM 557 O O . ASN A 1 75 ? 12.958 -2.153 -3.015 1.00 84.50 75 ASN A O 1
ATOM 561 N N . ALA A 1 76 ? 14.181 -3.588 -1.805 1.00 77.31 76 ALA A N 1
ATOM 562 C CA . ALA A 1 76 ? 13.069 -4.286 -1.192 1.00 77.31 76 ALA A CA 1
ATOM 563 C C . ALA A 1 76 ? 12.869 -3.723 0.217 1.00 77.31 76 ALA A C 1
ATOM 565 O O . ALA A 1 76 ? 13.461 -4.198 1.185 1.00 77.31 76 ALA A O 1
ATOM 566 N N . THR A 1 77 ? 12.009 -2.715 0.333 1.00 67.31 77 THR A N 1
ATOM 567 C CA . THR A 1 77 ? 11.521 -2.254 1.635 1.00 67.31 77 THR A CA 1
ATOM 568 C C . THR A 1 77 ? 10.679 -3.372 2.231 1.00 67.31 77 THR A C 1
ATOM 570 O O . THR A 1 77 ? 9.765 -3.893 1.584 1.00 67.31 77 THR A O 1
ATOM 573 N N . THR A 1 78 ? 11.006 -3.825 3.434 1.00 58.94 78 THR A N 1
ATOM 574 C CA . THR A 1 78 ? 10.120 -4.722 4.184 1.00 58.94 78 THR A CA 1
ATOM 575 C C . THR A 1 78 ? 8.978 -3.845 4.680 1.00 58.94 78 THR A C 1
ATOM 577 O O . THR A 1 78 ? 9.247 -2.958 5.490 1.00 58.94 78 THR A O 1
ATOM 580 N N . PRO A 1 79 ? 7.741 -3.976 4.158 1.00 51.47 79 PRO A N 1
ATOM 581 C CA . PRO A 1 79 ? 6.646 -3.204 4.716 1.00 51.47 79 PRO A CA 1
ATOM 582 C C . PRO A 1 79 ? 6.571 -3.557 6.198 1.00 51.47 79 PRO A C 1
ATOM 584 O O . PRO A 1 79 ? 6.495 -4.736 6.546 1.00 51.47 79 PRO A O 1
ATOM 587 N N . VAL A 1 80 ? 6.636 -2.542 7.058 1.00 44.56 80 VAL A N 1
ATOM 588 C CA . VAL A 1 80 ? 6.272 -2.667 8.470 1.00 44.56 80 VAL A CA 1
ATOM 589 C C . VAL A 1 80 ? 4.761 -2.872 8.469 1.00 44.56 80 VAL A C 1
ATOM 591 O O . VAL A 1 80 ? 3.972 -1.937 8.572 1.00 44.56 80 VAL A O 1
ATOM 594 N N . ALA A 1 81 ? 4.340 -4.096 8.164 1.00 45.44 81 ALA A N 1
ATOM 595 C CA . ALA A 1 81 ? 2.967 -4.490 8.363 1.00 45.44 81 ALA A CA 1
ATOM 596 C C . ALA A 1 81 ? 2.745 -4.469 9.874 1.00 45.44 81 ALA A C 1
ATOM 598 O O . ALA A 1 81 ? 3.530 -5.036 10.632 1.00 45.44 81 ALA A O 1
ATOM 599 N N . ILE A 1 82 ? 1.704 -3.761 10.295 1.00 49.06 82 ILE A N 1
ATOM 600 C CA . ILE A 1 82 ? 1.209 -3.781 11.667 1.00 49.06 82 ILE A CA 1
ATOM 601 C C . ILE A 1 82 ? 0.762 -5.219 11.930 1.00 49.06 82 ILE A C 1
ATOM 603 O O . ILE A 1 82 ? -0.284 -5.625 11.427 1.00 49.06 82 ILE A O 1
ATOM 607 N N . GLU A 1 83 ? 1.646 -5.955 12.598 1.00 48.62 83 GLU A N 1
ATOM 608 C CA . GLU A 1 83 ? 1.569 -7.323 13.119 1.00 48.62 83 GLU A CA 1
ATOM 609 C C . GLU A 1 83 ? 0.396 -8.202 12.650 1.00 48.62 83 GLU A C 1
ATOM 611 O O . GLU A 1 83 ? -0.769 -8.005 12.998 1.00 48.62 83 GLU A O 1
ATOM 616 N N . ASP A 1 84 ? 0.777 -9.231 11.888 1.00 44.03 84 ASP A N 1
ATOM 617 C CA . ASP A 1 84 ? 0.513 -10.647 12.163 1.00 44.03 84 ASP A CA 1
ATOM 618 C C . ASP A 1 84 ? -0.893 -11.033 12.641 1.00 44.03 84 ASP A C 1
ATOM 620 O O . ASP A 1 84 ? -1.133 -11.450 13.771 1.00 44.03 84 ASP A O 1
ATOM 624 N N . ALA A 1 85 ? -1.800 -11.081 11.674 1.00 42.97 85 ALA A N 1
ATOM 625 C CA . ALA A 1 85 ? -2.498 -12.328 11.418 1.00 42.97 85 ALA A CA 1
ATOM 626 C C . ALA A 1 85 ? -2.671 -12.448 9.905 1.00 42.97 85 ALA A C 1
ATOM 628 O O . ALA A 1 85 ? -3.448 -11.708 9.300 1.00 42.97 85 ALA A O 1
ATOM 629 N N . GLU A 1 86 ? -1.979 -13.405 9.287 1.00 46.97 86 GLU A N 1
ATOM 630 C CA . GLU A 1 86 ? -2.500 -14.065 8.090 1.00 46.97 86 GLU A CA 1
ATOM 631 C C . GLU A 1 86 ? -3.806 -14.786 8.477 1.00 46.97 86 GLU A C 1
ATOM 633 O O . GLU A 1 86 ? -3.903 -16.009 8.483 1.00 46.97 86 GLU A O 1
ATOM 638 N N . ALA A 1 87 ? -4.854 -14.029 8.804 1.00 43.44 87 ALA A N 1
ATOM 639 C CA . ALA A 1 87 ? -6.168 -14.448 8.383 1.00 43.44 87 ALA A CA 1
ATOM 640 C C . ALA A 1 87 ? -6.102 -14.335 6.865 1.00 43.44 87 ALA A C 1
ATOM 642 O O . ALA A 1 87 ? -6.064 -13.235 6.312 1.00 43.44 87 ALA A O 1
ATOM 643 N N . THR A 1 88 ? -5.966 -15.481 6.202 1.00 45.12 88 THR A N 1
ATOM 644 C CA . THR A 1 88 ? -6.268 -15.633 4.785 1.00 45.12 88 THR A CA 1
ATOM 645 C C . THR A 1 88 ? -7.616 -14.959 4.596 1.00 45.12 88 THR A C 1
ATOM 647 O O . THR A 1 88 ? -8.643 -15.463 5.053 1.00 45.12 88 THR A O 1
ATOM 650 N N . LEU A 1 89 ? -7.597 -13.737 4.076 1.00 50.09 89 LEU A N 1
ATOM 651 C CA . LEU A 1 89 ? -8.818 -12.985 3.907 1.00 50.09 89 LEU A CA 1
ATOM 652 C C . LEU A 1 89 ? -9.699 -13.806 2.987 1.00 50.09 89 LEU A C 1
ATOM 654 O O . LEU A 1 89 ? -9.272 -14.210 1.907 1.00 50.09 89 LEU A O 1
ATOM 658 N N . ARG A 1 90 ? -10.935 -14.053 3.413 1.00 55.75 90 ARG A N 1
ATOM 659 C CA . ARG A 1 90 ? -11.981 -14.313 2.434 1.00 55.75 90 ARG A CA 1
ATOM 660 C C . ARG A 1 90 ? -11.964 -13.091 1.516 1.00 55.75 90 ARG A C 1
ATOM 662 O O . ARG A 1 90 ? -12.088 -11.978 2.030 1.00 55.75 90 ARG A O 1
ATOM 669 N N . ASP A 1 91 ? -11.796 -13.288 0.204 1.00 61.69 91 ASP A N 1
ATOM 670 C CA . ASP A 1 91 ? -11.775 -12.238 -0.848 1.00 61.69 91 ASP A CA 1
ATOM 671 C C . ASP A 1 91 ? -12.957 -11.243 -0.757 1.00 61.69 91 ASP A C 1
ATOM 673 O O . ASP A 1 91 ? -13.000 -10.189 -1.387 1.00 61.69 91 ASP A O 1
ATOM 677 N N . GLU A 1 92 ? -13.935 -11.596 0.060 1.00 72.31 92 GLU A N 1
ATOM 678 C CA . GLU A 1 92 ? -15.148 -10.894 0.417 1.00 72.31 92 GLU A CA 1
ATOM 679 C C . GLU A 1 92 ? -14.925 -9.620 1.263 1.00 72.31 92 GLU A C 1
ATOM 681 O O . GLU A 1 92 ? -15.754 -8.711 1.185 1.00 72.31 92 GLU A O 1
ATOM 686 N N . TYR A 1 93 ? -13.830 -9.505 2.035 1.00 82.56 93 TYR A N 1
ATOM 687 C CA . TYR A 1 93 ? -13.495 -8.274 2.772 1.00 82.56 93 TYR A CA 1
ATOM 688 C C . TYR A 1 93 ? -12.486 -7.417 2.008 1.00 82.56 93 TYR A C 1
ATOM 690 O O . TYR A 1 93 ? -11.317 -7.779 1.858 1.00 82.56 93 TYR A O 1
ATOM 698 N N . TRP A 1 94 ? -12.892 -6.217 1.604 1.00 85.88 94 TRP A N 1
ATOM 699 C CA . TRP A 1 94 ? -12.004 -5.302 0.891 1.00 85.88 94 TRP A CA 1
ATOM 700 C C . TRP A 1 94 ? -12.295 -3.846 1.229 1.00 85.88 94 TRP A C 1
ATOM 702 O O . TRP A 1 94 ? -13.416 -3.481 1.564 1.00 85.88 94 TRP A O 1
ATOM 712 N N . VAL A 1 95 ? -11.273 -3.003 1.100 1.00 89.19 95 VAL A N 1
ATOM 713 C CA . VAL A 1 95 ? -11.402 -1.544 1.101 1.00 89.19 95 VAL A CA 1
ATOM 714 C C . VAL A 1 95 ? -10.776 -1.004 -0.185 1.00 89.19 95 VAL A C 1
ATOM 716 O O . VAL A 1 95 ? -9.689 -1.437 -0.597 1.00 89.19 95 VAL A O 1
ATOM 719 N N . GLU A 1 96 ? -11.510 -0.126 -0.862 1.00 87.56 96 GLU A N 1
ATOM 720 C CA . GLU A 1 96 ? -11.078 0.536 -2.089 1.00 87.56 96 GLU A CA 1
ATOM 721 C C . GLU A 1 96 ? -9.903 1.477 -1.789 1.00 87.56 96 GLU A C 1
ATOM 723 O O . GLU A 1 96 ? -9.818 2.039 -0.692 1.00 87.56 96 GLU A O 1
ATOM 728 N N . PRO A 1 97 ? -8.988 1.671 -2.753 1.00 88.00 97 PRO A N 1
ATOM 729 C CA . PRO A 1 97 ? -7.982 2.712 -2.643 1.00 88.00 97 PRO A CA 1
ATOM 730 C C . PRO A 1 97 ? -8.626 4.090 -2.445 1.00 88.00 97 PRO A C 1
ATOM 732 O O . PRO A 1 97 ? -9.580 4.450 -3.132 1.00 88.00 97 PRO A O 1
ATOM 735 N N . ALA A 1 98 ? -8.056 4.876 -1.539 1.00 89.56 98 ALA A N 1
ATOM 736 C CA . ALA A 1 98 ? -8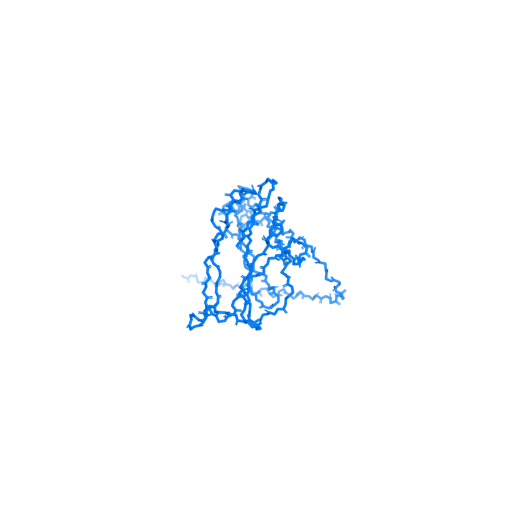.382 6.279 -1.352 1.00 89.56 98 ALA A CA 1
ATOM 737 C C . ALA A 1 98 ? -8.198 7.061 -2.659 1.00 89.56 98 ALA A C 1
ATOM 739 O O . ALA A 1 98 ? -7.154 6.955 -3.309 1.00 89.56 98 ALA A O 1
ATOM 740 N N . TYR A 1 99 ? -9.194 7.872 -3.013 1.00 85.19 99 TYR A N 1
ATOM 741 C CA . TYR A 1 99 ? -9.123 8.803 -4.132 1.00 85.19 99 TYR A CA 1
ATOM 742 C C . TYR A 1 99 ? -9.716 10.164 -3.724 1.00 85.19 99 TYR A C 1
ATOM 744 O O . TYR A 1 99 ? -10.850 10.197 -3.241 1.00 85.19 99 TYR A O 1
ATOM 752 N N . PRO A 1 100 ? -8.996 11.285 -3.922 1.00 89.50 100 PRO A N 1
ATOM 753 C CA . PRO A 1 100 ? -7.634 11.373 -4.460 1.00 89.50 100 PRO A CA 1
ATOM 754 C C . PRO A 1 100 ? -6.566 10.854 -3.477 1.00 89.50 100 PRO A C 1
ATOM 756 O O . PRO A 1 100 ? -6.771 10.841 -2.265 1.00 89.50 100 PRO A O 1
ATOM 759 N N . ASN A 1 101 ? -5.416 10.433 -4.011 1.00 87.31 101 ASN A N 1
ATOM 760 C CA . ASN A 1 101 ? -4.219 10.094 -3.238 1.00 87.31 101 ASN A CA 1
ATOM 761 C C . ASN A 1 101 ? -2.971 10.549 -4.028 1.00 87.31 101 ASN A C 1
ATOM 763 O O . ASN A 1 101 ? -2.728 9.990 -5.100 1.00 87.31 101 ASN A O 1
ATOM 767 N N . PRO A 1 102 ? -2.201 11.555 -3.564 1.00 92.94 102 PRO A N 1
ATOM 768 C CA . PRO A 1 102 ? -2.267 12.196 -2.246 1.00 92.94 102 PRO A CA 1
ATOM 769 C C . PRO A 1 102 ? -3.559 12.974 -1.966 1.00 92.94 102 PRO A C 1
ATOM 771 O O . PRO A 1 102 ? -4.163 13.545 -2.872 1.00 92.94 102 PRO A O 1
ATOM 774 N N . PHE A 1 103 ? -3.967 12.996 -0.699 1.00 91.38 103 PHE A N 1
ATOM 775 C CA . PHE A 1 103 ? -5.137 13.711 -0.205 1.00 91.38 103 PHE A CA 1
ATOM 776 C C . PHE A 1 103 ? -4.701 14.992 0.525 1.00 91.38 103 PHE A C 1
ATOM 778 O O . PHE A 1 103 ? -3.901 14.919 1.462 1.00 91.38 103 PHE A O 1
ATOM 785 N N . PRO A 1 104 ? -5.193 16.178 0.133 1.00 89.00 104 PRO A N 1
ATOM 786 C CA . PRO A 1 104 ? -4.852 17.409 0.827 1.00 89.00 104 PRO A CA 1
ATOM 787 C C . PRO A 1 104 ? -5.512 17.463 2.211 1.00 89.00 104 PRO A C 1
ATOM 789 O O . PRO A 1 104 ? -6.725 17.298 2.348 1.00 89.00 104 PRO A O 1
ATOM 792 N N . ALA A 1 105 ? -4.729 17.725 3.251 1.00 85.31 105 ALA A N 1
ATOM 793 C CA . ALA A 1 105 ? -5.226 17.979 4.594 1.00 85.31 105 ALA A CA 1
ATOM 794 C C . ALA A 1 105 ? -6.206 19.163 4.585 1.00 85.31 105 ALA A C 1
ATOM 796 O O . ALA A 1 105 ? -6.025 20.125 3.837 1.00 85.31 105 ALA A O 1
ATOM 797 N N . GLY A 1 106 ? -7.283 19.076 5.367 1.00 80.69 106 GLY A N 1
ATOM 798 C CA . GLY A 1 106 ? -8.324 20.109 5.388 1.00 80.69 106 GLY A CA 1
ATOM 799 C C . GLY A 1 106 ? -9.219 20.180 4.141 1.00 80.69 106 GLY A C 1
ATOM 800 O O . GLY A 1 106 ? -10.140 20.991 4.124 1.00 80.69 106 GLY A O 1
ATOM 801 N N . SER A 1 107 ? -9.005 19.343 3.113 1.00 79.56 107 SER A N 1
ATOM 802 C CA . SER A 1 107 ? -9.801 19.381 1.868 1.00 79.56 107 SER A CA 1
ATOM 803 C C . SER A 1 107 ? -11.189 18.733 1.964 1.00 79.56 107 SER A C 1
ATOM 805 O O . SER A 1 107 ? -11.957 18.786 1.003 1.00 79.56 107 SER A O 1
ATOM 807 N N . GLY A 1 108 ? -11.544 18.165 3.122 1.00 79.19 108 GLY A N 1
ATOM 808 C CA . GLY A 1 108 ? -12.889 17.675 3.418 1.00 79.19 108 GLY A CA 1
ATOM 809 C C . GLY A 1 108 ? -12.923 16.235 3.923 1.00 79.19 108 GLY A C 1
ATOM 810 O O . GLY A 1 108 ? -12.068 15.813 4.704 1.00 79.19 108 GLY A O 1
ATOM 811 N N . THR A 1 109 ? -13.961 15.505 3.507 1.00 84.56 109 THR A N 1
ATOM 812 C CA . THR A 1 109 ? -14.213 14.120 3.920 1.00 84.56 109 THR A CA 1
ATOM 813 C C . THR A 1 109 ? -13.612 13.130 2.926 1.00 84.56 109 THR A C 1
ATOM 815 O O . THR A 1 109 ? -13.982 13.139 1.750 1.00 84.56 109 THR A O 1
ATOM 818 N N . LEU A 1 110 ? -12.736 12.242 3.396 1.00 85.94 110 LEU A N 1
ATOM 819 C CA . LEU A 1 110 ? -12.243 11.114 2.611 1.00 85.94 110 LEU A CA 1
ATOM 820 C C . LEU A 1 110 ? -13.284 9.992 2.632 1.00 85.94 110 LEU A C 1
ATOM 822 O O . LEU A 1 110 ? -13.496 9.362 3.657 1.00 85.94 110 LEU A O 1
ATOM 826 N N . ARG A 1 111 ? -13.910 9.696 1.490 1.00 89.00 111 ARG A N 1
ATOM 827 C CA . ARG A 1 111 ? -14.869 8.588 1.389 1.00 89.00 111 ARG A CA 1
ATOM 828 C C . ARG A 1 111 ? -14.184 7.330 0.885 1.00 89.00 111 ARG A C 1
ATOM 830 O O . ARG A 1 111 ? -13.692 7.301 -0.239 1.00 89.00 111 ARG A O 1
ATOM 837 N N . LEU A 1 112 ? -14.220 6.277 1.693 1.00 88.38 112 LEU A N 1
ATOM 838 C CA . LEU A 1 112 ? -13.682 4.969 1.338 1.00 88.38 112 LEU A CA 1
ATOM 839 C C . LEU A 1 112 ? -14.822 3.975 1.167 1.00 88.38 112 LEU A C 1
ATOM 841 O O . LEU A 1 112 ? -15.677 3.823 2.039 1.00 88.38 112 LEU A O 1
ATOM 845 N N . ARG A 1 113 ? -14.840 3.290 0.025 1.00 89.75 113 ARG A N 1
ATOM 846 C CA . ARG A 1 113 ? -15.770 2.183 -0.202 1.00 89.75 113 ARG A CA 1
ATOM 847 C C . ARG A 1 113 ? -15.159 0.907 0.347 1.00 89.75 113 ARG A C 1
ATOM 849 O O . ARG A 1 113 ? -13.958 0.684 0.229 1.00 89.75 113 ARG A O 1
ATOM 856 N N . TYR A 1 114 ? -15.993 0.072 0.942 1.00 90.25 114 TYR A N 1
ATOM 857 C CA . TYR A 1 114 ? -15.579 -1.227 1.442 1.00 90.25 114 TYR A CA 1
ATOM 858 C C . TYR A 1 114 ? -16.663 -2.273 1.190 1.00 90.25 114 TYR A C 1
ATOM 860 O O . TYR A 1 114 ? -17.847 -1.944 1.043 1.00 90.25 114 TYR A O 1
ATOM 868 N N . GLY A 1 115 ? -16.236 -3.529 1.121 1.00 86.06 115 GLY A N 1
ATOM 869 C CA . GLY A 1 115 ? -17.085 -4.707 1.018 1.00 86.06 115 GLY A CA 1
ATOM 870 C C . GLY A 1 115 ? -16.923 -5.611 2.232 1.00 86.06 115 GLY A C 1
ATOM 871 O O . GLY A 1 115 ? -15.843 -5.689 2.821 1.00 86.06 115 GLY A O 1
ATOM 872 N N . THR A 1 116 ? -18.016 -6.276 2.595 1.00 85.00 116 THR A N 1
ATOM 873 C CA . THR A 1 116 ? -18.071 -7.315 3.625 1.00 85.00 116 THR A CA 1
ATOM 874 C C . THR A 1 116 ? -18.793 -8.550 3.068 1.00 85.00 116 THR A C 1
ATOM 876 O O . THR A 1 116 ? -19.692 -8.401 2.226 1.00 85.00 116 THR A O 1
ATOM 879 N N . PRO A 1 117 ? -18.455 -9.768 3.531 1.00 79.50 117 PRO A N 1
ATOM 880 C CA . PRO A 1 117 ? -19.228 -10.971 3.259 1.00 79.50 117 PRO A CA 1
ATOM 881 C C . PRO A 1 117 ? -20.704 -10.769 3.588 1.00 79.50 117 PRO A C 1
ATOM 883 O O . PRO A 1 117 ? -21.060 -10.228 4.636 1.00 79.50 117 PRO A O 1
ATOM 886 N N . GLY A 1 118 ? -21.583 -11.196 2.684 1.00 78.75 118 GLY A N 1
ATOM 887 C CA . GLY A 1 118 ? -23.033 -11.111 2.888 1.00 78.75 118 GLY A CA 1
ATOM 888 C C . GLY A 1 118 ? -23.604 -9.687 2.943 1.00 78.75 118 GLY A C 1
ATOM 889 O O . GLY A 1 118 ? -24.797 -9.528 3.175 1.00 78.75 118 GLY A O 1
ATOM 890 N N . GLY A 1 119 ? -22.794 -8.644 2.719 1.00 75.31 119 GLY A N 1
ATOM 891 C CA . GLY A 1 119 ? -23.252 -7.252 2.726 1.00 75.31 119 GLY A CA 1
ATOM 892 C C . GLY A 1 119 ? -23.630 -6.710 4.108 1.00 75.31 119 GLY A C 1
ATOM 893 O O . GLY A 1 119 ? -24.248 -5.645 4.196 1.00 75.31 119 GLY A O 1
ATOM 894 N N . HIS A 1 120 ? -23.263 -7.404 5.188 1.00 70.31 120 HIS A N 1
ATOM 895 C CA . HIS A 1 120 ? -23.478 -6.929 6.552 1.00 70.31 120 HIS A CA 1
ATOM 896 C C . HIS A 1 120 ? -22.511 -5.776 6.846 1.00 70.31 120 HIS A C 1
ATOM 898 O O . HIS A 1 120 ? -21.309 -5.978 6.987 1.00 70.31 120 HIS A O 1
ATOM 904 N N . ARG A 1 121 ? -23.024 -4.541 6.855 1.00 72.69 121 ARG A N 1
ATOM 905 C CA . ARG A 1 121 ? -22.220 -3.321 7.069 1.00 72.69 121 ARG A CA 1
ATOM 906 C C . ARG A 1 121 ? -22.197 -2.839 8.522 1.00 72.69 121 ARG A C 1
ATOM 908 O O . ARG A 1 121 ? -21.415 -1.957 8.848 1.00 72.69 121 ARG A O 1
ATOM 915 N N . SER A 1 122 ? -23.087 -3.347 9.372 1.00 71.06 122 SER A N 1
ATOM 916 C CA . SER A 1 122 ? -23.427 -2.732 10.665 1.00 71.06 122 SER A CA 1
ATOM 917 C C . SER A 1 122 ? -22.351 -2.844 11.750 1.00 71.06 122 SER A C 1
ATOM 919 O O . SER A 1 122 ? -22.460 -2.173 12.769 1.00 71.06 122 SER A O 1
ATOM 921 N N . ASP A 1 123 ? -21.331 -3.671 11.553 1.00 82.88 123 ASP A N 1
ATOM 922 C CA . ASP A 1 123 ? -20.261 -3.955 12.515 1.00 82.88 123 ASP A CA 1
ATOM 923 C C . ASP A 1 123 ? -18.857 -3.629 11.978 1.00 82.88 123 ASP A C 1
ATOM 925 O O . ASP A 1 123 ? -17.855 -3.880 12.653 1.00 82.88 123 ASP A O 1
ATOM 929 N N . ALA A 1 124 ? -18.776 -3.034 10.786 1.00 87.12 124 ALA A N 1
ATOM 930 C CA . ALA A 1 124 ? -17.520 -2.611 10.194 1.00 87.12 124 ALA A CA 1
ATOM 931 C C . ALA A 1 124 ? -16.934 -1.404 10.941 1.00 87.12 124 ALA A C 1
ATOM 933 O O . ALA A 1 124 ? -17.531 -0.330 11.007 1.00 87.12 124 ALA A O 1
ATOM 934 N N . GLN A 1 125 ? -15.728 -1.577 11.474 1.00 90.12 125 GLN A N 1
ATOM 935 C CA . GLN A 1 125 ? -14.932 -0.539 12.112 1.00 90.12 125 GLN A CA 1
ATOM 936 C C . GLN A 1 125 ? -13.790 -0.131 11.195 1.00 90.12 125 GLN A C 1
ATOM 938 O O . GLN A 1 125 ? -12.988 -0.958 10.763 1.00 90.12 125 GLN A O 1
ATOM 943 N N . PHE A 1 126 ? -13.683 1.161 10.924 1.00 90.31 126 PHE A N 1
ATOM 944 C CA . PHE A 1 126 ? -12.533 1.704 10.229 1.00 90.31 126 PHE A CA 1
ATOM 945 C C . PHE A 1 126 ? -11.365 1.883 11.206 1.00 90.31 126 PHE A C 1
ATOM 947 O O . PHE A 1 126 ? -11.524 2.408 12.311 1.00 90.31 126 PHE A O 1
ATOM 954 N N . GLU A 1 127 ? -10.182 1.427 10.809 1.00 93.25 127 GLU A N 1
ATOM 955 C CA . GLU A 1 127 ? -8.955 1.609 11.575 1.00 93.25 127 GLU A CA 1
ATOM 956 C C . GLU A 1 127 ? -7.927 2.332 10.716 1.00 93.25 127 GLU A C 1
ATOM 958 O O . GLU A 1 127 ? -7.647 1.908 9.593 1.00 93.25 127 GLU A O 1
ATOM 963 N N . MET A 1 128 ? -7.330 3.387 11.269 1.00 94.12 128 MET A N 1
ATOM 964 C CA . MET A 1 128 ? -6.217 4.099 10.659 1.00 94.12 128 MET A CA 1
ATOM 965 C C . MET A 1 128 ? -5.009 4.085 11.588 1.00 94.12 128 MET A C 1
ATOM 967 O O . MET A 1 128 ? -5.139 4.144 12.811 1.00 94.12 128 MET A O 1
ATOM 971 N N . PHE A 1 129 ? -3.830 4.015 10.988 1.00 94.44 129 PHE A N 1
ATOM 972 C CA . PHE A 1 129 ? -2.554 3.933 11.666 1.00 94.44 129 PHE A CA 1
ATOM 973 C C . PHE A 1 129 ? -1.540 4.861 11.007 1.00 94.44 129 PHE A C 1
ATOM 975 O O . PHE A 1 129 ? -1.588 5.078 9.795 1.00 94.44 129 PHE A O 1
ATOM 982 N N . ASP A 1 130 ? -0.615 5.396 11.793 1.00 93.12 130 ASP A N 1
ATOM 983 C CA . ASP A 1 130 ? 0.538 6.119 11.262 1.00 93.12 130 ASP A CA 1
ATOM 984 C C . ASP A 1 130 ? 1.650 5.163 10.783 1.00 93.12 130 ASP A C 1
ATOM 986 O O . ASP A 1 130 ? 1.546 3.939 10.883 1.00 93.12 130 ASP A O 1
ATOM 990 N N . VAL A 1 131 ? 2.744 5.728 10.265 1.00 90.06 131 VAL A N 1
ATOM 991 C CA . VAL A 1 131 ? 3.913 4.961 9.795 1.00 90.06 131 VAL A CA 1
ATOM 992 C C . VAL A 1 131 ? 4.622 4.161 10.897 1.00 90.06 131 VAL A C 1
ATOM 994 O O . VAL A 1 131 ? 5.365 3.232 10.598 1.00 90.06 131 VAL A O 1
ATOM 997 N N . LEU A 1 132 ? 4.390 4.503 12.168 1.00 88.44 132 LEU A N 1
ATOM 998 C CA . LEU A 1 132 ? 4.925 3.785 13.326 1.00 88.44 132 LEU A CA 1
ATOM 999 C C . LEU A 1 132 ? 3.973 2.680 13.809 1.00 88.44 132 LEU A C 1
ATOM 1001 O O . LEU A 1 132 ? 4.251 2.032 14.815 1.00 88.44 132 LEU A O 1
ATOM 1005 N N . GLY A 1 133 ? 2.846 2.475 13.122 1.00 87.56 133 GLY A N 1
ATOM 1006 C CA . GLY A 1 133 ? 1.839 1.478 13.467 1.00 87.56 133 GLY A CA 1
ATOM 1007 C C . GLY A 1 133 ? 0.922 1.877 14.622 1.00 87.56 133 GLY A C 1
ATOM 1008 O O . GLY A 1 133 ? 0.135 1.055 15.093 1.00 87.56 133 GLY A O 1
ATOM 1009 N N . ARG A 1 134 ? 0.980 3.128 15.092 1.00 91.31 134 ARG A N 1
ATOM 1010 C CA . ARG A 1 134 ? 0.098 3.609 16.162 1.00 91.31 134 ARG A CA 1
ATOM 1011 C C . ARG A 1 134 ? -1.272 3.905 15.578 1.00 91.31 134 ARG A C 1
ATOM 1013 O O . ARG A 1 134 ? -1.365 4.571 14.548 1.00 91.31 134 ARG A O 1
ATOM 1020 N N . ARG A 1 135 ? -2.335 3.448 16.244 1.00 93.56 135 ARG A N 1
ATOM 1021 C CA . ARG A 1 135 ? -3.707 3.793 15.853 1.00 93.56 135 ARG A CA 1
ATOM 1022 C C . ARG A 1 135 ? -3.905 5.301 16.000 1.00 93.56 135 ARG A C 1
ATOM 1024 O O . ARG A 1 135 ? -3.587 5.858 17.048 1.00 93.56 135 ARG A O 1
ATOM 1031 N N . VAL A 1 136 ? -4.432 5.936 14.961 1.00 93.31 136 VAL A N 1
ATOM 1032 C CA . VAL A 1 136 ? -4.772 7.360 14.961 1.00 93.31 136 VAL A CA 1
ATOM 1033 C C . VAL A 1 136 ? -6.282 7.530 14.934 1.00 93.31 136 VAL A C 1
ATOM 1035 O O . VAL A 1 136 ? -6.998 6.741 14.314 1.00 93.31 136 VAL A O 1
ATOM 1038 N N . ASP A 1 137 ? -6.757 8.550 15.638 1.00 90.25 137 ASP A N 1
ATOM 1039 C CA . ASP A 1 137 ? -8.151 8.964 15.578 1.00 90.25 137 ASP A CA 1
ATOM 1040 C C . ASP A 1 137 ? -8.366 9.780 14.298 1.00 90.25 137 ASP A C 1
ATOM 1042 O O . ASP A 1 137 ? -7.800 10.864 14.140 1.00 90.25 137 ASP A O 1
ATOM 1046 N N . SER A 1 138 ? -9.149 9.238 13.363 1.00 81.44 138 SER A N 1
ATOM 1047 C CA . SER A 1 138 ? -9.461 9.917 12.107 1.00 81.44 138 SER A CA 1
ATOM 1048 C C . SER A 1 138 ? -10.351 11.142 12.298 1.00 81.44 138 SER A C 1
ATOM 1050 O O . SER A 1 138 ? -10.360 11.992 11.417 1.00 81.44 138 SER A O 1
ATOM 1052 N N . ASP A 1 139 ? -11.057 11.280 13.424 1.00 83.38 139 ASP A N 1
ATOM 1053 C CA . ASP A 1 139 ? -11.901 12.448 13.701 1.00 83.38 139 ASP A CA 1
ATOM 1054 C C . ASP A 1 139 ? -11.104 13.629 14.270 1.00 83.38 139 ASP A C 1
ATOM 1056 O O . ASP A 1 139 ? -11.503 14.788 14.117 1.00 83.38 139 ASP A O 1
ATOM 1060 N N . ALA A 1 140 ? -9.943 13.352 14.874 1.00 84.06 140 ALA A N 1
ATOM 1061 C CA . ALA A 1 140 ? -9.034 14.363 15.418 1.00 84.06 140 ALA A CA 1
ATOM 1062 C C . ALA A 1 140 ? -8.278 15.150 14.330 1.00 84.06 140 ALA A C 1
ATOM 1064 O O . ALA A 1 140 ? -7.628 16.157 14.622 1.00 84.06 140 ALA A O 1
ATOM 1065 N N . GLY A 1 141 ? -8.385 14.717 13.072 1.00 84.38 141 GLY A N 1
ATOM 1066 C CA . GLY A 1 141 ? -7.652 15.287 11.956 1.00 84.38 141 GLY A CA 1
ATOM 1067 C C . GLY A 1 141 ? -6.273 14.663 11.758 1.00 84.38 141 GLY A C 1
ATOM 1068 O O . GLY A 1 141 ? -5.606 14.247 12.702 1.00 84.38 141 GLY A O 1
ATOM 1069 N N . LEU A 1 142 ? -5.831 14.605 10.501 1.00 88.12 142 LEU A N 1
ATOM 1070 C CA . LEU A 1 142 ? -4.574 13.968 10.121 1.00 88.12 142 LEU A CA 1
ATOM 1071 C C . LEU A 1 142 ? -3.528 15.029 9.768 1.00 88.12 142 LEU A C 1
ATOM 1073 O O . LEU A 1 142 ? -3.797 15.964 9.016 1.00 88.12 142 LEU A O 1
ATOM 1077 N N . SER A 1 143 ? -2.320 14.865 10.294 1.00 90.44 143 SER A N 1
ATOM 1078 C CA . SER A 1 143 ? -1.149 15.640 9.878 1.00 90.44 143 SER A CA 1
ATOM 1079 C C . SER A 1 143 ? -0.675 15.212 8.485 1.00 90.44 143 SER A C 1
ATOM 1081 O O . SER A 1 143 ? -1.063 14.163 7.979 1.00 90.44 143 SER A O 1
ATOM 1083 N N . ALA A 1 144 ? 0.216 15.987 7.861 1.00 92.00 144 ALA A N 1
ATOM 1084 C CA . ALA A 1 144 ? 0.942 15.507 6.686 1.00 92.00 144 ALA A CA 1
ATOM 1085 C C . ALA A 1 144 ? 1.703 14.215 7.021 1.00 92.00 144 ALA A C 1
ATOM 1087 O O . ALA A 1 144 ? 2.400 14.147 8.037 1.00 92.00 144 ALA A O 1
ATOM 1088 N N . GLY A 1 145 ? 1.605 13.208 6.157 1.00 93.00 145 GLY A N 1
ATOM 1089 C CA . GLY A 1 145 ? 2.276 11.933 6.380 1.00 93.00 145 GLY A CA 1
ATOM 1090 C C . GLY A 1 145 ? 1.714 10.779 5.562 1.00 93.00 145 GLY A C 1
ATOM 1091 O O . GLY A 1 145 ? 0.823 10.943 4.730 1.00 93.00 145 GLY A O 1
ATOM 1092 N N . ILE A 1 146 ? 2.267 9.594 5.810 1.00 92.62 146 ILE A N 1
ATOM 1093 C CA . ILE A 1 146 ? 1.768 8.332 5.266 1.00 92.62 146 ILE A CA 1
ATOM 1094 C C . ILE A 1 146 ? 0.970 7.641 6.364 1.00 92.62 146 ILE A C 1
ATOM 1096 O O . ILE A 1 146 ? 1.477 7.419 7.465 1.00 92.62 146 ILE A O 1
ATOM 1100 N N . TYR A 1 147 ? -0.260 7.285 6.025 1.00 94.19 147 TYR A N 1
ATOM 1101 C CA . TYR A 1 147 ? -1.172 6.549 6.879 1.00 94.19 147 TYR A CA 1
ATOM 1102 C C . TYR A 1 147 ? -1.516 5.215 6.243 1.00 94.19 147 TYR A C 1
ATOM 1104 O O . TYR A 1 147 ? -1.573 5.083 5.017 1.00 94.19 147 TYR A O 1
ATOM 1112 N N . PHE A 1 148 ? -1.789 4.235 7.090 1.00 94.62 148 PHE A N 1
ATOM 1113 C CA . PHE A 1 148 ? -2.325 2.948 6.693 1.00 94.62 148 PHE A CA 1
ATOM 1114 C C . PHE A 1 148 ? -3.745 2.824 7.211 1.00 94.62 148 PHE A C 1
ATOM 1116 O O . PHE A 1 148 ? -4.016 3.180 8.352 1.00 94.62 148 PHE A O 1
ATOM 1123 N N . TYR A 1 149 ? -4.653 2.313 6.394 1.00 93.81 149 TYR A N 1
ATOM 1124 C CA . TYR A 1 149 ? -6.031 2.091 6.806 1.00 93.81 149 TYR A CA 1
ATOM 1125 C C . TYR A 1 149 ? -6.530 0.714 6.408 1.00 93.81 149 TYR A C 1
ATOM 1127 O O . TYR A 1 149 ? -6.088 0.140 5.412 1.00 93.81 149 TYR A O 1
ATOM 1135 N N . ARG A 1 150 ? -7.470 0.196 7.193 1.00 92.94 150 ARG A N 1
ATOM 1136 C CA . ARG A 1 150 ? -8.170 -1.067 6.952 1.00 92.94 150 ARG A CA 1
ATOM 1137 C C . ARG A 1 150 ? -9.567 -1.019 7.558 1.00 92.94 150 ARG A C 1
ATOM 1139 O O . ARG A 1 150 ? -9.874 -0.147 8.368 1.00 92.94 150 ARG A O 1
ATOM 1146 N N . VAL A 1 151 ? -10.397 -1.981 7.184 1.00 90.00 151 VAL A N 1
ATOM 1147 C CA . VAL A 1 151 ? -11.702 -2.219 7.801 1.00 90.00 151 VAL A CA 1
ATOM 1148 C C . VAL A 1 151 ? -11.614 -3.481 8.649 1.00 90.00 151 VAL A C 1
ATOM 1150 O O . VAL A 1 151 ? -11.071 -4.487 8.204 1.00 90.00 151 VAL A O 1
ATOM 1153 N N . ARG A 1 152 ? -12.138 -3.436 9.870 1.00 88.81 152 ARG A N 1
ATOM 1154 C CA . ARG A 1 152 ? -12.291 -4.575 10.776 1.00 88.81 152 ARG A CA 1
ATOM 1155 C C . ARG A 1 152 ? -13.763 -4.936 10.900 1.00 88.81 152 ARG A C 1
ATOM 1157 O O . ARG A 1 152 ? -14.585 -4.047 11.067 1.00 88.81 152 ARG A O 1
ATOM 1164 N N . VAL A 1 153 ? -14.085 -6.222 10.887 1.00 86.38 153 VAL A N 1
ATOM 1165 C CA . VAL A 1 153 ? -15.434 -6.751 11.124 1.00 86.38 153 VAL A CA 1
ATOM 1166 C C . VAL A 1 153 ? -15.313 -7.866 12.159 1.00 86.38 153 VAL A C 1
ATOM 1168 O O . VAL A 1 153 ? -14.784 -8.941 11.883 1.00 86.38 153 VAL A O 1
ATOM 1171 N N . GLY A 1 154 ? -15.710 -7.587 13.402 1.00 85.88 154 GLY A N 1
ATOM 1172 C CA . GLY A 1 154 ? -15.468 -8.498 14.523 1.00 85.88 154 GLY A CA 1
ATOM 1173 C C . GLY A 1 154 ? -13.973 -8.787 14.726 1.00 85.88 154 GLY A C 1
ATOM 1174 O O . GLY A 1 154 ? -13.223 -7.924 15.186 1.00 85.88 154 GLY A O 1
ATOM 1175 N N . LYS A 1 155 ? -13.547 -10.017 14.413 1.00 84.44 155 LYS A N 1
ATOM 1176 C CA . LYS A 1 155 ? -12.138 -10.455 14.480 1.00 84.44 155 LYS A CA 1
ATOM 1177 C C . LYS A 1 155 ? -11.425 -10.417 13.126 1.00 84.44 155 LYS A C 1
ATOM 1179 O O . LYS A 1 155 ? -10.201 -10.518 13.100 1.00 84.44 155 LYS A O 1
ATOM 1184 N N . ASP A 1 156 ? -12.170 -10.264 12.036 1.00 83.00 156 ASP A N 1
ATOM 1185 C CA . ASP A 1 156 ? -11.627 -10.239 10.683 1.00 83.00 156 ASP A CA 1
ATOM 1186 C C . ASP A 1 156 ? -11.156 -8.824 10.333 1.00 83.00 156 ASP A C 1
ATOM 1188 O O . ASP A 1 156 ? -11.760 -7.830 10.745 1.00 83.00 156 ASP A O 1
ATOM 1192 N N . VAL A 1 157 ? -10.072 -8.713 9.565 1.00 85.94 157 VAL A N 1
ATOM 1193 C CA . VAL A 1 157 ? -9.4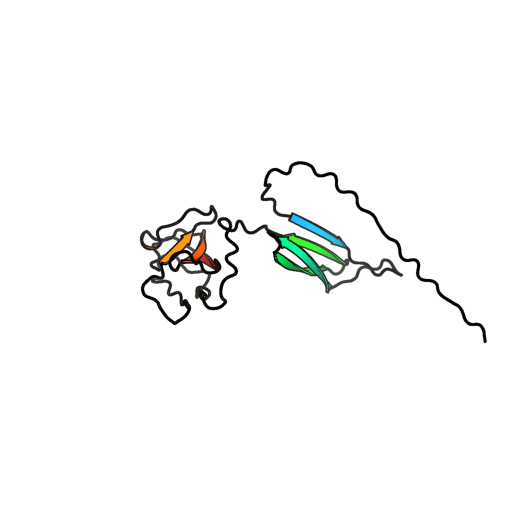98 -7.429 9.138 1.00 85.94 157 VAL A CA 1
ATOM 1194 C C . VAL A 1 157 ? -9.170 -7.453 7.653 1.00 85.94 157 VAL A C 1
ATOM 1196 O O . VAL A 1 157 ? -8.538 -8.386 7.178 1.00 85.94 157 VAL A O 1
ATOM 1199 N N . SER A 1 158 ? -9.552 -6.411 6.915 1.00 86.00 158 SER A N 1
ATOM 1200 C CA . SER A 1 158 ? -9.170 -6.240 5.514 1.00 86.00 158 SER A CA 1
ATOM 1201 C C . SER A 1 158 ? -7.662 -6.040 5.370 1.00 86.00 158 SER A C 1
ATOM 1203 O O . SER A 1 158 ? -6.966 -5.643 6.310 1.00 86.00 158 SER A O 1
ATOM 1205 N N . MET A 1 159 ? -7.162 -6.203 4.142 1.00 81.88 159 MET A N 1
ATOM 1206 C CA . MET A 1 159 ? -5.813 -5.756 3.813 1.00 81.88 159 MET A CA 1
ATOM 1207 C C . MET A 1 159 ? -5.680 -4.266 4.126 1.00 81.88 159 MET A C 1
ATOM 1209 O O . MET A 1 159 ? -6.578 -3.477 3.809 1.00 81.88 159 MET A O 1
ATOM 1213 N N . ALA A 1 160 ? -4.548 -3.891 4.719 1.00 89.00 160 ALA A N 1
ATOM 1214 C CA . ALA A 1 160 ? -4.203 -2.493 4.887 1.00 89.00 160 ALA A CA 1
ATOM 1215 C C . ALA A 1 160 ? -3.878 -1.854 3.528 1.00 89.00 160 ALA A C 1
ATOM 1217 O O . ALA A 1 160 ? -3.248 -2.462 2.658 1.00 89.00 160 ALA A O 1
ATOM 1218 N N . ARG A 1 161 ? -4.302 -0.608 3.354 1.00 91.25 161 ARG A N 1
ATOM 1219 C CA . ARG A 1 161 ? -4.003 0.254 2.208 1.00 91.25 161 ARG A CA 1
ATOM 1220 C C . ARG A 1 161 ? -3.298 1.511 2.697 1.00 91.25 161 ARG A C 1
ATOM 1222 O O . ARG A 1 161 ? -3.398 1.846 3.871 1.00 91.25 161 ARG A O 1
ATOM 1229 N N . SER A 1 162 ? -2.601 2.210 1.806 1.00 92.69 162 SER A N 1
ATOM 1230 C CA . SER A 1 162 ? -1.918 3.461 2.137 1.00 92.69 162 SER A CA 1
ATOM 1231 C C . SER A 1 162 ? -2.700 4.692 1.679 1.00 92.69 162 SER A C 1
ATOM 1233 O O . SER A 1 162 ? -3.371 4.688 0.643 1.00 92.69 162 SER A O 1
ATOM 1235 N N . LEU A 1 163 ? -2.583 5.760 2.461 1.00 93.69 163 LEU A N 1
ATOM 1236 C CA . LEU A 1 163 ? -3.065 7.106 2.183 1.00 93.69 163 LEU A CA 1
ATOM 1237 C C . LEU A 1 163 ? -1.903 8.072 2.413 1.00 93.69 163 LEU A C 1
ATOM 1239 O O . LEU A 1 163 ? -1.286 8.052 3.477 1.00 93.69 163 LEU A O 1
ATOM 1243 N N . VAL A 1 164 ? -1.612 8.925 1.436 1.00 93.38 164 VAL A N 1
ATOM 1244 C CA . VAL A 1 164 ? -0.654 10.020 1.599 1.00 93.38 164 VAL A CA 1
ATOM 1245 C C . VAL A 1 164 ? -1.442 11.291 1.872 1.00 93.38 164 VAL A C 1
ATOM 1247 O O . VAL A 1 164 ? -2.231 11.711 1.033 1.00 93.38 164 VAL A O 1
ATOM 1250 N N . VAL A 1 165 ? -1.227 11.908 3.030 1.00 93.06 165 VAL A N 1
ATOM 1251 C CA . VAL A 1 165 ? -1.813 13.201 3.391 1.00 93.06 165 VAL A CA 1
ATOM 1252 C C . VAL A 1 165 ? -0.776 14.297 3.177 1.00 93.06 165 VAL A C 1
ATOM 1254 O O . VAL A 1 165 ? 0.355 14.186 3.652 1.00 93.06 165 VAL A O 1
ATOM 1257 N N . VAL A 1 166 ? -1.157 15.363 2.473 1.00 92.12 166 VAL A N 1
ATOM 1258 C CA . VAL A 1 166 ? -0.287 16.518 2.192 1.00 92.12 166 VAL A CA 1
ATOM 1259 C C . VAL A 1 166 ? -0.866 17.801 2.785 1.00 92.12 166 VAL A C 1
ATOM 1261 O O . VAL A 1 166 ? -2.056 18.056 2.655 1.00 92.12 166 VAL A O 1
ATOM 1264 N N . GLY A 1 167 ? -0.035 18.633 3.416 1.00 87.56 167 GLY A N 1
ATOM 1265 C CA . GLY A 1 167 ? -0.471 19.866 4.092 1.00 87.56 167 GLY A CA 1
ATOM 1266 C C . GLY A 1 167 ? -0.891 19.663 5.555 1.00 87.56 167 GLY A C 1
ATOM 1267 O O . GLY A 1 167 ? -0.704 18.592 6.125 1.00 87.56 167 GLY A O 1
ATOM 1268 N N . SER A 1 168 ? -1.437 20.704 6.184 1.00 72.00 168 SER A N 1
ATOM 1269 C CA . SER A 1 168 ? -1.915 20.673 7.572 1.00 72.00 168 SER A CA 1
ATOM 1270 C C . SER A 1 168 ? -3.405 21.006 7.649 1.00 72.00 168 SER A C 1
ATOM 1272 O O . SER A 1 168 ? -3.879 21.933 6.998 1.00 72.00 168 SER A O 1
ATOM 1274 N N . GLY A 1 169 ? -4.153 20.246 8.448 1.00 71.19 169 GLY A N 1
ATOM 1275 C CA . GLY A 1 169 ? -5.579 20.485 8.670 1.00 71.19 169 GLY A CA 1
ATOM 1276 C C . GLY A 1 169 ? -6.354 19.194 8.925 1.00 71.19 169 GLY A C 1
ATOM 1277 O O . GLY A 1 169 ? -5.922 18.122 8.504 1.00 71.19 169 GLY A O 1
ATOM 1278 N N . PRO A 1 170 ? -7.505 19.260 9.610 1.00 70.56 170 PRO A N 1
ATOM 1279 C CA . PRO A 1 170 ? -8.254 18.061 9.934 1.00 70.56 170 PRO A CA 1
ATOM 1280 C C . PRO A 1 170 ? -8.843 17.416 8.677 1.00 70.56 170 PRO A C 1
ATOM 1282 O O . PRO A 1 170 ? -9.393 18.091 7.809 1.00 70.56 170 PRO A O 1
ATOM 1285 N N . ILE A 1 171 ? -8.736 16.094 8.593 1.00 63.91 171 ILE A N 1
ATOM 1286 C CA . ILE A 1 171 ? -9.460 15.262 7.632 1.00 63.91 171 ILE A CA 1
ATOM 1287 C C . ILE A 1 171 ? -10.506 14.513 8.438 1.00 63.91 171 ILE A C 1
ATOM 1289 O O . ILE A 1 171 ? -10.186 14.051 9.524 1.00 63.91 171 ILE A O 1
ATOM 1293 N N . LYS A 1 172 ? -11.724 14.398 7.909 1.00 70.12 172 LYS A N 1
ATOM 1294 C CA . LYS A 1 172 ? -12.731 13.469 8.434 1.00 70.12 172 LYS A CA 1
ATOM 1295 C C . LYS A 1 172 ? -12.817 12.276 7.491 1.00 70.12 172 LYS A C 1
ATOM 1297 O O . LYS A 1 172 ? -12.767 12.481 6.277 1.00 70.12 172 LYS A O 1
ATOM 1302 N N . VAL A 1 173 ? -12.930 11.065 8.020 1.00 65.62 173 VAL A N 1
ATOM 1303 C CA . VAL A 1 173 ? -13.069 9.837 7.217 1.00 65.62 173 VAL A CA 1
ATOM 1304 C C . VAL A 1 173 ? -14.470 9.279 7.394 1.00 65.62 173 VAL A C 1
ATOM 1306 O O . VAL A 1 173 ? -14.882 9.138 8.561 1.00 65.62 173 VAL A O 1
#

pLDDT: mean 77.16, std 19.01, range [36.03, 97.75]

Secondary structure (DSSP, 8-state):
----------------------------EEEEEE-B-TTT--B-TT-EEEEEEEETTEEEEEEEE--TTSEEEEEE-----SS-------TT-EEPPPSSSSEETTS-B----EE-GGG--TTEEEEEEETT--EE-SSS---SEEEEEEEEETTEEPPPEEEEEESSS--B-